Protein AF-A0A4Q4D100-F1 (afdb_monomer)

Mean predicted aligned error: 4.35 Å

pLDDT: mean 90.28, std 7.25, range [58.44, 96.94]

Sequence (55 aa):
DDAVLLGRPYVYGLALDGEDGVHDVVSNVLAELDLTMALTGVGSLDSITPEHVRG

Secondary structure (DSSP, 8-state):
-------HHHHHHHHHHHHHHHHHHHHHHHHHHHHHHHHTT--SGGG--GGGG--

Foldseek 3Di:
DDDDDDDVCQVVLCVPPRPVRNVVSVVVVVVVVVVVCVVLVHPDPVPDDPVSVPD

Solvent-accessible surface area (backbone atoms only — not comparable to full-atom values): 3446 Å² total; per-residue (Å²): 140,89,85,84,87,80,62,70,65,45,58,50,16,39,73,72,49,37,70,61,25,28,52,51,49,53,51,50,54,52,51,52,50,52,53,51,29,58,77,70,72,40,92,47,78,90,68,68,54,79,73,82,75,67,122

Nearest PDB structures (foldseek):
  5nmi-assembly1_S  TM=6.150E-01  e=4.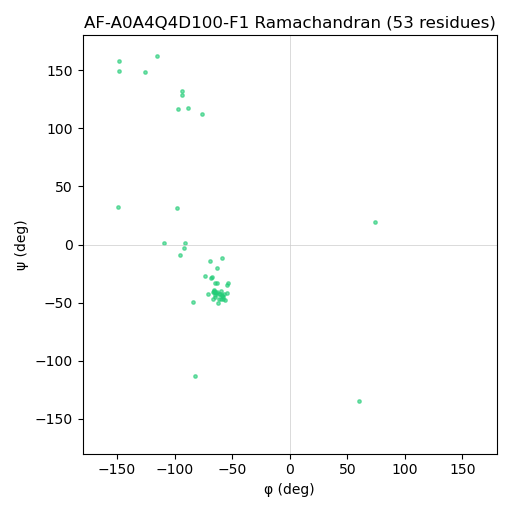003E+00  Bos taurus

Radius of gyration: 13.81 Å; Cα contacts (8 Å, |Δi|>4): 29; chains: 1; bounding box: 28×23×32 Å

Structure (mmCIF, N/CA/C/O backbone):
data_AF-A0A4Q4D100-F1
#
_entry.id   AF-A0A4Q4D100-F1
#
loop_
_atom_site.group_PDB
_atom_site.id
_atom_site.type_symbol
_atom_site.label_atom_id
_atom_site.label_alt_id
_atom_site.label_comp_id
_atom_site.label_asym_id
_atom_site.label_entity_id
_atom_site.label_seq_id
_atom_site.pdbx_PDB_ins_code
_atom_site.Cartn_x
_atom_site.Cartn_y
_atom_site.Cartn_z
_atom_site.occupancy
_atom_site.B_iso_or_equiv
_atom_site.auth_seq_id
_atom_site.auth_comp_id
_atom_site.auth_asym_id
_atom_site.auth_atom_id
_atom_site.pdbx_PDB_model_num
ATOM 1 N N . ASP A 1 1 ? -3.910 -5.050 -17.474 1.00 61.12 1 ASP A N 1
ATOM 2 C CA . ASP A 1 1 ? -3.983 -4.443 -16.133 1.00 61.12 1 ASP A CA 1
ATOM 3 C C . ASP A 1 1 ? -3.523 -5.462 -15.105 1.00 61.12 1 ASP A C 1
ATOM 5 O O . ASP A 1 1 ? -4.310 -6.311 -14.701 1.00 61.12 1 ASP A O 1
ATOM 9 N N . ASP A 1 2 ? -2.237 -5.427 -14.752 1.00 82.25 2 ASP A N 1
ATOM 10 C CA . ASP A 1 2 ? -1.665 -6.271 -13.698 1.00 82.25 2 ASP A CA 1
ATOM 11 C C . ASP A 1 2 ? -1.682 -5.502 -12.373 1.00 82.25 2 ASP A C 1
ATOM 13 O O . ASP A 1 2 ? -1.236 -4.358 -12.300 1.00 82.25 2 ASP A O 1
ATOM 17 N N . ALA A 1 3 ? -2.227 -6.115 -11.323 1.00 86.94 3 ALA A N 1
ATOM 18 C CA . ALA A 1 3 ? -2.339 -5.514 -9.997 1.00 86.94 3 ALA A CA 1
ATOM 19 C C . ALA A 1 3 ? -2.244 -6.583 -8.902 1.00 86.94 3 ALA A C 1
ATOM 21 O O . ALA A 1 3 ? -2.531 -7.759 -9.132 1.00 86.94 3 ALA A O 1
ATOM 22 N N . VAL A 1 4 ? -1.878 -6.161 -7.690 1.00 90.19 4 VAL A N 1
ATOM 23 C CA . VAL A 1 4 ? -1.784 -7.028 -6.507 1.00 90.19 4 VAL A CA 1
ATOM 24 C C . VAL A 1 4 ? -2.613 -6.473 -5.352 1.00 90.19 4 VAL A C 1
ATOM 26 O O . VAL A 1 4 ? -2.775 -5.263 -5.208 1.00 90.19 4 VAL A O 1
ATOM 29 N N . LEU A 1 5 ? -3.146 -7.368 -4.517 1.00 90.19 5 LEU A N 1
ATOM 30 C CA . LEU A 1 5 ? -3.943 -7.000 -3.347 1.00 90.19 5 LEU A CA 1
ATOM 31 C C . LEU A 1 5 ? -3.060 -6.907 -2.099 1.00 90.19 5 LEU A C 1
ATOM 33 O O . LEU A 1 5 ? -2.315 -7.836 -1.783 1.00 90.19 5 LEU A O 1
ATOM 37 N N . LEU A 1 6 ? -3.202 -5.815 -1.348 1.00 89.62 6 LEU A N 1
ATOM 38 C CA . LEU A 1 6 ? -2.584 -5.656 -0.034 1.00 89.62 6 LEU A CA 1
ATOM 39 C C . LEU A 1 6 ? -3.521 -6.211 1.044 1.00 89.62 6 LEU A C 1
ATOM 41 O O . LEU A 1 6 ? -4.636 -5.732 1.220 1.00 89.62 6 LEU A O 1
ATOM 45 N N . GLY A 1 7 ? -3.070 -7.246 1.756 1.00 88.50 7 GLY A N 1
ATOM 46 C CA . GLY A 1 7 ? -3.847 -7.898 2.812 1.00 88.50 7 GLY A CA 1
ATOM 47 C C . GLY A 1 7 ? -3.762 -7.169 4.157 1.00 88.50 7 GLY A C 1
ATOM 48 O O . GLY A 1 7 ? -4.235 -6.051 4.335 1.00 88.50 7 GLY A O 1
ATOM 49 N N . ARG A 1 8 ? -3.128 -7.818 5.139 1.00 89.19 8 ARG A N 1
ATOM 50 C CA . ARG A 1 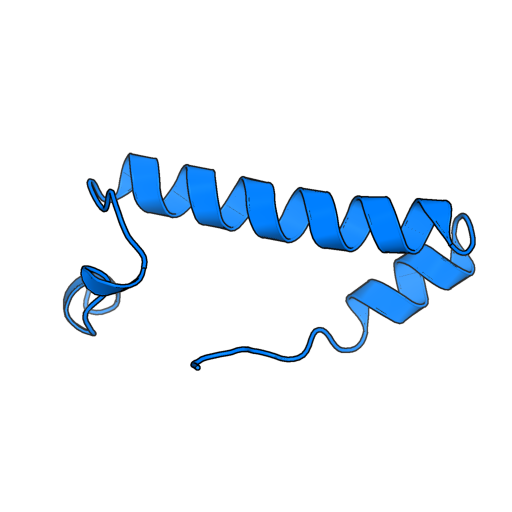8 ? -3.019 -7.323 6.525 1.00 89.19 8 ARG A CA 1
ATOM 51 C C . ARG A 1 8 ? -2.450 -5.900 6.691 1.00 89.19 8 ARG A C 1
ATOM 53 O O . ARG A 1 8 ? -2.914 -5.240 7.617 1.00 89.19 8 ARG A O 1
ATOM 60 N N . PRO A 1 9 ? -1.515 -5.406 5.852 1.00 86.88 9 PRO A N 1
ATOM 61 C CA . PRO A 1 9 ? -0.992 -4.047 6.000 1.00 86.88 9 PRO A CA 1
ATOM 62 C C . PRO A 1 9 ? -2.076 -2.959 6.021 1.00 86.88 9 PRO A C 1
ATOM 64 O O . PRO A 1 9 ? -2.028 -2.089 6.883 1.00 86.88 9 PRO A O 1
ATOM 67 N N . TYR A 1 10 ? -3.102 -3.057 5.166 1.00 86.75 10 TYR A N 1
ATOM 68 C CA . TYR A 1 10 ? -4.238 -2.122 5.155 1.00 86.75 10 TYR A CA 1
ATOM 69 C C . TYR A 1 10 ? -4.960 -2.077 6.510 1.00 86.75 10 TYR A C 1
ATOM 71 O O . TYR A 1 10 ? -5.242 -1.010 7.042 1.00 86.75 10 TYR A O 1
ATOM 79 N N . VAL A 1 11 ? -5.222 -3.247 7.104 1.00 88.38 11 VAL A N 1
ATOM 80 C CA . VAL A 1 11 ? -5.934 -3.359 8.389 1.00 88.38 11 VAL A CA 1
ATOM 81 C C . VAL A 1 11 ? -5.129 -2.731 9.525 1.00 88.38 11 VAL A C 1
ATOM 83 O O . VAL A 1 11 ? -5.709 -2.171 10.450 1.00 88.38 11 VAL A O 1
ATOM 86 N N . TYR A 1 12 ? -3.800 -2.808 9.465 1.00 90.25 12 TYR A N 1
ATOM 87 C CA . TYR A 1 12 ? -2.942 -2.169 10.457 1.00 90.25 12 TYR A CA 1
ATOM 88 C C . TYR A 1 12 ? -2.940 -0.651 10.315 1.00 90.25 12 TYR A C 1
ATOM 90 O O . TYR A 1 12 ? -3.076 0.025 11.327 1.00 90.25 12 TYR A O 1
ATOM 98 N N . GLY A 1 13 ? -2.867 -0.128 9.087 1.00 91.00 13 GLY A N 1
ATOM 99 C CA . GLY A 1 13 ? -3.035 1.305 8.831 1.00 91.00 13 GLY A CA 1
ATOM 100 C C . GLY A 1 13 ? -4.373 1.812 9.367 1.00 91.00 13 GLY A C 1
ATOM 101 O O . GLY A 1 13 ? -4.411 2.752 10.156 1.00 91.00 13 GLY A O 1
ATOM 102 N N . LEU A 1 14 ? -5.450 1.081 9.063 1.00 92.38 14 LEU A N 1
ATOM 103 C CA . LEU A 1 14 ? -6.796 1.392 9.540 1.00 92.38 14 LEU A CA 1
ATOM 104 C C . LEU A 1 14 ? -6.900 1.392 11.071 1.00 92.38 14 LEU A C 1
ATOM 106 O O . LEU A 1 14 ? -7.578 2.237 11.649 1.00 92.38 14 LEU A O 1
ATOM 110 N N . ALA A 1 15 ? -6.241 0.442 11.736 1.00 94.19 15 ALA A N 1
ATOM 111 C CA . ALA A 1 15 ? -6.243 0.345 13.192 1.00 94.19 15 ALA A CA 1
ATOM 112 C C . ALA A 1 15 ? -5.376 1.416 13.877 1.00 94.19 15 ALA A C 1
ATOM 114 O O . ALA A 1 15 ? -5.642 1.743 15.032 1.00 94.19 15 ALA A O 1
ATOM 115 N N . LEU A 1 16 ? -4.338 1.916 13.202 1.00 94.75 16 LEU A N 1
ATOM 116 C CA . LEU A 1 16 ? -3.413 2.913 13.740 1.00 94.75 16 LEU A CA 1
ATOM 117 C C . LEU A 1 16 ? -3.949 4.338 13.589 1.00 94.75 16 LEU A C 1
ATOM 119 O O . LEU A 1 16 ? -3.947 5.069 14.574 1.00 94.75 16 LEU A O 1
ATOM 123 N N . ASP A 1 17 ? -4.399 4.712 12.387 1.00 95.94 17 ASP A N 1
ATOM 124 C CA . ASP A 1 17 ? -4.817 6.089 12.079 1.00 95.94 17 ASP A CA 1
ATOM 125 C C . ASP A 1 17 ? -5.935 6.162 11.022 1.00 95.94 17 ASP A C 1
ATOM 127 O O . ASP A 1 17 ? -6.006 7.070 10.199 1.00 95.94 17 ASP A O 1
ATOM 131 N N . GLY A 1 18 ? -6.821 5.162 10.996 1.00 94.31 18 GLY A N 1
ATOM 132 C CA . GLY A 1 18 ? -7.987 5.175 10.114 1.00 94.31 18 GLY A CA 1
ATOM 133 C C . GLY A 1 18 ? -7.629 5.250 8.625 1.00 94.31 18 GLY A C 1
ATOM 134 O O . GLY A 1 18 ? -6.788 4.499 8.131 1.00 94.31 18 GLY A O 1
ATOM 135 N N . GLU A 1 19 ? -8.326 6.115 7.887 1.00 96.19 19 GLU A N 1
ATOM 136 C CA . GLU A 1 19 ? -8.108 6.305 6.447 1.00 96.19 19 GLU A CA 1
ATOM 137 C C . GLU A 1 19 ? -6.706 6.845 6.137 1.00 96.19 19 GLU A C 1
ATOM 139 O O . GLU A 1 19 ? -6.057 6.34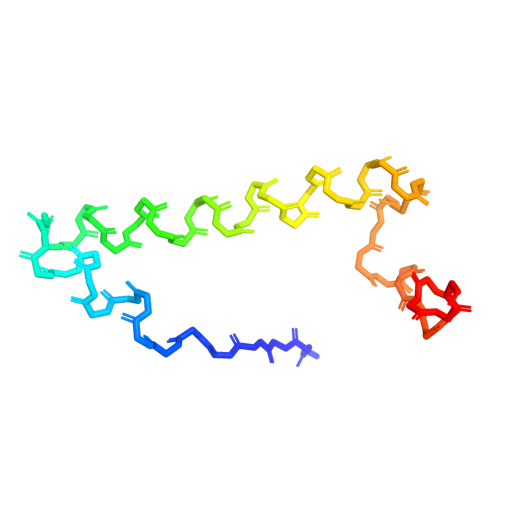6 5.217 1.00 96.19 19 GLU A O 1
ATOM 144 N N . ASP A 1 20 ? -6.212 7.786 6.941 1.00 96.94 20 ASP A N 1
ATOM 145 C CA . ASP A 1 20 ? -4.879 8.367 6.765 1.00 96.94 20 ASP A CA 1
ATOM 146 C C . ASP A 1 20 ? -3.798 7.293 6.967 1.00 96.94 20 ASP A C 1
ATOM 148 O O . ASP A 1 20 ? -2.902 7.129 6.139 1.00 96.94 20 ASP A O 1
ATOM 152 N N . GLY A 1 21 ? -3.962 6.430 7.974 1.00 96.19 21 GLY A N 1
ATOM 153 C CA . GLY A 1 21 ? -3.064 5.292 8.185 1.00 96.19 21 GLY A CA 1
ATOM 154 C C . GLY A 1 21 ? -3.081 4.274 7.037 1.00 96.19 21 GLY A C 1
ATOM 155 O O . GLY A 1 21 ? -2.057 3.667 6.719 1.00 96.19 21 GLY A O 1
ATOM 156 N N . VAL A 1 22 ? -4.224 4.076 6.376 1.00 96.06 22 VAL A N 1
ATOM 157 C CA . VAL A 1 22 ? -4.308 3.270 5.146 1.00 96.06 22 VAL A CA 1
ATOM 158 C C . VAL A 1 22 ? -3.562 3.942 3.996 1.00 96.06 22 VAL A C 1
ATO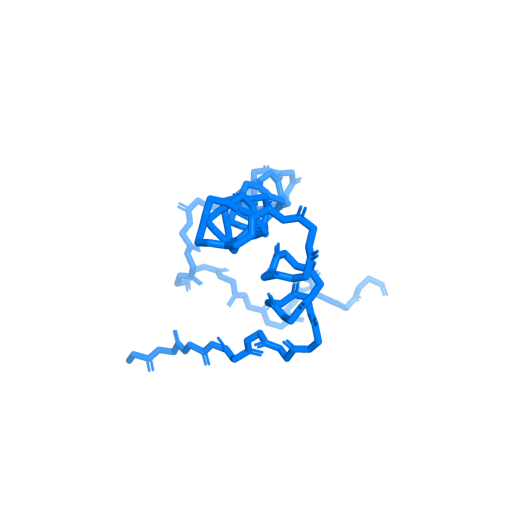M 160 O O . VAL A 1 22 ? -2.812 3.271 3.281 1.00 96.06 22 VAL A O 1
ATOM 163 N N . HIS A 1 23 ? -3.787 5.241 3.796 1.00 96.44 23 HIS A N 1
ATOM 164 C CA . HIS A 1 23 ? -3.141 6.021 2.746 1.00 96.44 23 HIS A CA 1
ATOM 165 C C . HIS A 1 23 ? -1.615 5.961 2.879 1.00 96.44 23 HIS A C 1
ATOM 167 O O . HIS A 1 23 ? -0.912 5.731 1.890 1.00 96.44 23 HIS A O 1
ATOM 173 N N . ASP A 1 24 ? -1.107 6.075 4.102 1.00 96.50 24 ASP A N 1
ATOM 174 C CA . ASP A 1 24 ? 0.321 6.000 4.394 1.00 96.50 24 ASP A CA 1
ATOM 175 C C . ASP A 1 24 ? 0.899 4.616 4.090 1.00 96.50 24 ASP A C 1
ATOM 177 O O . ASP A 1 24 ? 1.968 4.506 3.487 1.00 96.50 24 ASP A O 1
ATOM 181 N N . VAL A 1 25 ? 0.174 3.540 4.422 1.00 96.38 25 VAL A N 1
ATOM 182 C CA . VAL A 1 25 ? 0.581 2.171 4.065 1.00 96.38 25 VAL A CA 1
ATOM 183 C C . VAL A 1 25 ? 0.701 2.011 2.550 1.00 96.38 25 VAL A C 1
ATOM 185 O O . VAL A 1 25 ? 1.694 1.464 2.072 1.00 96.38 25 VAL A O 1
ATOM 188 N N . VAL A 1 26 ? -0.287 2.483 1.786 1.00 95.62 26 VAL A N 1
ATOM 189 C CA . VAL A 1 26 ? -0.263 2.383 0.317 1.00 95.62 26 VAL A CA 1
ATOM 190 C C . VAL A 1 26 ? 0.880 3.216 -0.263 1.00 95.62 26 VAL A C 1
ATOM 192 O O . VAL A 1 26 ? 1.631 2.720 -1.102 1.00 95.62 26 VAL A O 1
ATOM 195 N N . SER A 1 27 ? 1.049 4.449 0.213 1.00 96.38 27 SER A N 1
ATOM 196 C CA . SER A 1 27 ? 2.098 5.362 -0.250 1.00 96.38 27 SER A CA 1
ATOM 197 C C . SER A 1 27 ? 3.496 4.802 0.002 1.00 96.38 27 SER A C 1
ATOM 199 O O . SER A 1 27 ? 4.338 4.837 -0.893 1.00 96.38 27 SER A O 1
ATOM 201 N N . ASN A 1 28 ? 3.729 4.211 1.176 1.00 96.06 28 ASN A N 1
ATOM 202 C CA . ASN A 1 28 ? 5.009 3.586 1.499 1.00 96.06 28 ASN A CA 1
ATOM 203 C C . ASN A 1 28 ? 5.305 2.380 0.606 1.00 96.06 28 ASN A C 1
ATOM 205 O O . ASN A 1 28 ? 6.412 2.269 0.091 1.00 96.06 28 ASN A O 1
ATOM 209 N N . VAL A 1 29 ? 4.320 1.509 0.363 1.00 95.69 29 VAL A N 1
ATOM 210 C CA . VAL A 1 29 ? 4.500 0.359 -0.541 1.00 95.69 29 VAL A CA 1
ATOM 211 C C . VAL A 1 29 ? 4.862 0.820 -1.955 1.00 95.69 29 VAL A C 1
ATOM 213 O O . VAL A 1 29 ? 5.752 0.247 -2.582 1.00 95.69 29 VAL A O 1
ATOM 216 N N . LEU A 1 30 ? 4.197 1.862 -2.461 1.00 94.75 30 LEU A N 1
ATOM 217 C CA . LEU A 1 30 ? 4.502 2.419 -3.780 1.00 94.75 30 LEU A CA 1
ATOM 218 C C . LEU A 1 30 ? 5.903 3.042 -3.827 1.00 94.75 30 LEU A C 1
ATOM 220 O O . LEU A 1 30 ? 6.625 2.835 -4.800 1.00 94.75 30 LEU A O 1
ATOM 224 N N . ALA A 1 31 ? 6.305 3.755 -2.775 1.00 96.06 31 ALA A N 1
ATOM 225 C CA . ALA A 1 31 ? 7.636 4.347 -2.678 1.00 96.06 31 ALA A CA 1
ATOM 226 C C . ALA A 1 31 ? 8.748 3.286 -2.606 1.0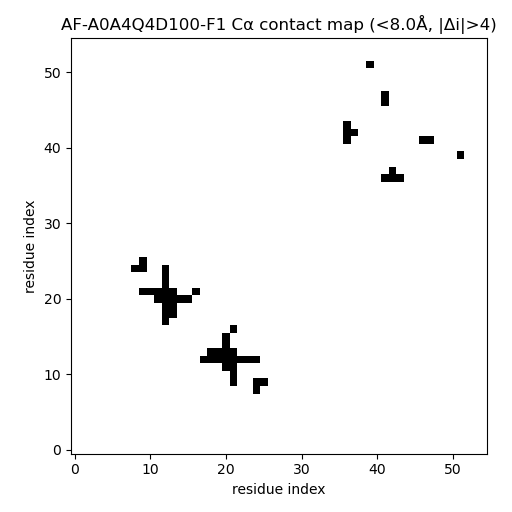0 96.06 31 ALA A C 1
ATOM 228 O O . ALA A 1 31 ? 9.787 3.437 -3.245 1.00 96.06 31 ALA A O 1
ATOM 229 N N . GLU A 1 32 ? 8.540 2.194 -1.867 1.00 95.25 32 GLU A N 1
ATOM 230 C CA . GLU A 1 32 ? 9.494 1.078 -1.806 1.00 95.25 32 GLU A CA 1
ATOM 231 C C . GLU A 1 32 ? 9.630 0.359 -3.153 1.00 95.25 32 GLU A C 1
ATOM 233 O O . GLU A 1 32 ? 10.741 -0.013 -3.551 1.00 95.25 32 GLU A O 1
ATOM 238 N N . LEU A 1 33 ? 8.518 0.189 -3.875 1.00 93.75 33 LEU A N 1
ATOM 239 C CA . LEU A 1 33 ? 8.524 -0.367 -5.226 1.00 93.75 33 LEU A CA 1
ATOM 240 C C . LEU A 1 33 ? 9.329 0.521 -6.183 1.00 93.75 33 LEU A C 1
ATOM 242 O O . LEU A 1 33 ? 10.230 0.016 -6.851 1.00 93.75 33 LEU A O 1
ATOM 246 N N . ASP A 1 34 ? 9.050 1.826 -6.207 1.00 94.00 34 ASP A N 1
ATOM 247 C CA . ASP A 1 34 ? 9.768 2.802 -7.038 1.00 94.00 34 ASP A CA 1
ATOM 248 C C . ASP A 1 34 ? 11.274 2.811 -6.735 1.00 94.00 34 ASP A C 1
ATOM 250 O O . ASP A 1 34 ? 12.102 2.675 -7.638 1.00 94.00 34 ASP A O 1
ATOM 254 N N . LEU A 1 35 ? 11.643 2.845 -5.451 1.00 94.69 35 LEU A N 1
ATOM 255 C CA . LEU A 1 35 ? 13.040 2.786 -5.023 1.00 94.69 35 LEU A CA 1
ATOM 256 C C . LEU A 1 35 ? 13.734 1.502 -5.500 1.00 94.69 35 LEU A C 1
ATOM 258 O O . LEU A 1 35 ? 14.867 1.542 -5.983 1.00 94.69 35 LEU A O 1
ATOM 262 N N . THR A 1 36 ? 13.066 0.356 -5.380 1.00 93.81 36 THR A N 1
ATOM 263 C CA . THR A 1 36 ? 13.616 -0.935 -5.817 1.00 93.81 36 THR A CA 1
ATOM 264 C C . THR A 1 36 ? 13.782 -0.981 -7.336 1.00 93.81 36 THR A C 1
ATOM 266 O O . THR A 1 36 ? 14.804 -1.457 -7.837 1.00 93.81 36 THR A O 1
ATOM 269 N N . MET A 1 37 ? 12.818 -0.444 -8.085 1.00 93.62 37 MET A N 1
ATOM 270 C CA . MET A 1 37 ? 12.903 -0.318 -9.541 1.00 93.62 37 MET A CA 1
ATOM 271 C C . MET A 1 37 ? 14.087 0.567 -9.950 1.00 93.62 37 MET A C 1
ATOM 273 O O . MET A 1 37 ? 14.914 0.152 -10.762 1.00 93.62 37 MET A O 1
ATOM 277 N N . ALA A 1 38 ? 14.256 1.724 -9.307 1.00 92.69 38 ALA A N 1
ATOM 278 C CA . ALA A 1 38 ? 15.399 2.604 -9.538 1.00 92.69 38 ALA A CA 1
ATOM 279 C C . ALA A 1 38 ? 16.744 1.906 -9.262 1.00 92.69 38 ALA A C 1
ATOM 281 O O . ALA A 1 38 ? 17.668 2.002 -10.072 1.00 92.69 38 ALA A O 1
ATOM 282 N N . LEU A 1 39 ? 16.855 1.158 -8.158 1.00 92.81 39 LEU A N 1
ATOM 283 C CA . LEU A 1 39 ? 18.074 0.420 -7.797 1.00 92.81 39 LEU A CA 1
ATOM 284 C C . LEU A 1 39 ? 18.387 -0.742 -8.749 1.00 92.81 39 LEU A C 1
ATOM 286 O O . LEU A 1 39 ? 19.553 -1.095 -8.920 1.00 92.81 39 LEU A O 1
ATOM 290 N N . THR A 1 40 ? 17.367 -1.323 -9.375 1.00 91.19 40 THR A N 1
ATOM 291 C CA . THR A 1 40 ? 17.515 -2.407 -10.359 1.00 91.19 40 THR A CA 1
A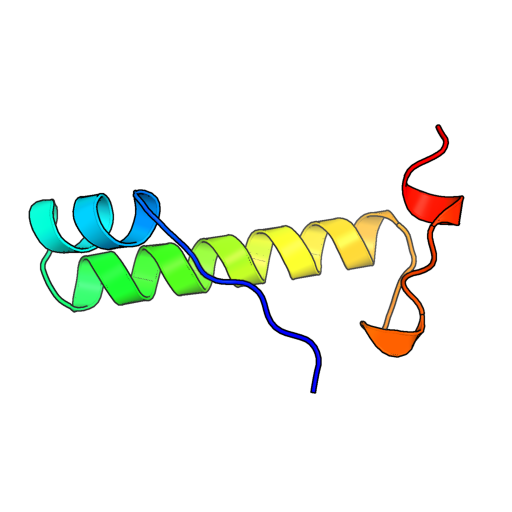TOM 292 C C . THR A 1 40 ? 17.643 -1.899 -11.798 1.00 91.19 40 THR A C 1
ATOM 294 O O . THR A 1 40 ? 17.800 -2.702 -12.715 1.00 91.19 40 THR A O 1
ATOM 297 N N . GLY A 1 41 ? 17.645 -0.576 -12.011 1.00 90.81 41 GLY A N 1
ATOM 298 C CA . GLY A 1 41 ? 17.770 0.039 -13.336 1.00 90.81 41 GLY A CA 1
ATOM 299 C C . GLY A 1 41 ? 16.506 -0.071 -14.194 1.00 90.81 41 GLY A C 1
ATOM 300 O O . GLY A 1 41 ? 16.573 0.071 -15.414 1.00 90.81 41 GLY A O 1
ATOM 301 N N . VAL A 1 42 ? 15.359 -0.324 -13.567 1.00 91.81 42 VAL A N 1
ATOM 302 C CA . VAL A 1 42 ? 14.061 -0.520 -14.214 1.00 91.81 42 VAL A CA 1
ATOM 303 C C . VAL A 1 42 ? 13.281 0.794 -14.173 1.00 91.81 42 VAL A C 1
ATOM 305 O O . VAL A 1 42 ? 12.926 1.283 -13.107 1.00 91.81 42 VAL A O 1
ATOM 308 N N . GLY A 1 43 ? 12.992 1.373 -15.341 1.00 88.75 43 GLY A N 1
ATOM 309 C CA . GLY A 1 43 ? 12.270 2.652 -15.452 1.00 88.75 43 GLY A CA 1
ATOM 310 C C . GLY A 1 43 ? 10.756 2.534 -15.667 1.00 88.75 43 GLY A C 1
ATOM 311 O O . GLY A 1 43 ? 10.062 3.545 -15.642 1.00 88.75 43 GLY A O 1
ATOM 312 N N . SER A 1 44 ? 10.240 1.328 -15.921 1.00 89.19 44 SER A N 1
ATOM 313 C CA . SER A 1 44 ? 8.803 1.065 -16.086 1.00 89.19 44 SER A CA 1
ATOM 314 C C . SER A 1 44 ? 8.440 -0.333 -15.592 1.00 89.19 44 SER A C 1
ATOM 316 O O . SER A 1 44 ? 9.236 -1.266 -15.727 1.00 89.19 44 SER A O 1
ATOM 318 N N . LEU A 1 45 ? 7.212 -0.502 -15.097 1.00 88.12 45 LEU A N 1
ATOM 319 C CA . LEU A 1 45 ? 6.652 -1.812 -14.756 1.00 88.12 45 LEU A CA 1
ATOM 320 C C . LEU A 1 45 ? 6.724 -2.791 -15.938 1.00 88.12 45 LEU A C 1
ATOM 322 O O . LEU A 1 45 ? 7.032 -3.960 -15.732 1.00 88.12 45 LEU A O 1
ATOM 326 N N . ASP A 1 46 ? 6.558 -2.308 -17.175 1.00 88.75 46 ASP A N 1
ATOM 327 C CA . ASP A 1 46 ? 6.631 -3.136 -18.393 1.00 88.75 46 ASP A CA 1
ATOM 328 C C . ASP A 1 46 ? 8.015 -3.765 -18.621 1.00 88.75 46 ASP A C 1
ATOM 330 O O . ASP A 1 46 ? 8.154 -4.736 -19.363 1.00 88.75 46 ASP A O 1
ATOM 334 N N . SER A 1 47 ? 9.054 -3.196 -18.003 1.00 85.94 47 SER A N 1
ATOM 335 C CA . SER A 1 47 ? 10.425 -3.704 -18.085 1.00 85.94 47 SER A CA 1
ATOM 336 C C . SER A 1 47 ? 10.780 -4.693 -16.970 1.00 85.94 47 SER A C 1
ATOM 338 O O . SER A 1 47 ? 11.865 -5.272 -17.002 1.00 85.94 47 SER A O 1
ATOM 340 N N . ILE A 1 48 ? 9.873 -4.950 -16.019 1.00 88.50 48 ILE A N 1
ATOM 341 C CA . ILE A 1 48 ? 10.072 -5.965 -14.980 1.00 88.50 48 ILE A CA 1
ATOM 342 C C . ILE A 1 48 ? 9.855 -7.354 -15.582 1.00 88.50 48 ILE A C 1
ATOM 344 O O . ILE A 1 48 ? 8.747 -7.754 -15.929 1.00 88.50 48 ILE A O 1
ATOM 348 N N . THR A 1 49 ? 10.934 -8.126 -15.658 1.00 87.50 49 THR A N 1
ATOM 349 C CA . THR A 1 49 ? 10.926 -9.528 -16.103 1.00 87.50 49 THR A CA 1
ATOM 350 C C . THR A 1 49 ? 11.343 -10.481 -14.974 1.00 87.50 49 THR A C 1
ATOM 352 O O . THR A 1 49 ? 12.004 -10.053 -14.022 1.00 87.50 49 THR A O 1
ATOM 355 N N . PRO A 1 50 ? 11.057 -11.795 -15.078 1.00 88.50 50 PRO A N 1
ATOM 356 C CA . PRO A 1 50 ? 11.523 -12.793 -14.111 1.00 88.50 50 PRO A CA 1
ATOM 357 C C . PRO A 1 50 ? 13.049 -12.886 -13.940 1.00 88.50 50 PRO A C 1
ATOM 359 O O . PRO A 1 50 ? 13.511 -13.561 -13.025 1.00 88.50 50 PRO A O 1
ATOM 362 N N . GLU A 1 51 ? 13.848 -12.261 -14.806 1.00 87.69 51 GLU A N 1
ATOM 363 C CA . GLU A 1 51 ? 15.310 -12.238 -14.677 1.00 87.69 51 GLU A CA 1
ATOM 364 C C . GLU A 1 51 ? 15.765 -11.415 -13.463 1.00 87.69 51 GLU A C 1
ATOM 366 O O . GLU A 1 51 ? 16.755 -11.767 -12.828 1.00 87.69 51 GLU A O 1
ATOM 371 N N . HIS A 1 52 ? 14.985 -10.406 -13.059 1.00 84.25 52 HIS A N 1
ATOM 372 C CA . HIS A 1 52 ? 15.292 -9.539 -11.915 1.00 84.25 52 HIS A CA 1
ATOM 373 C C . HIS A 1 52 ? 15.193 -10.247 -10.552 1.00 84.25 52 HIS A C 1
ATOM 375 O O . HIS A 1 52 ?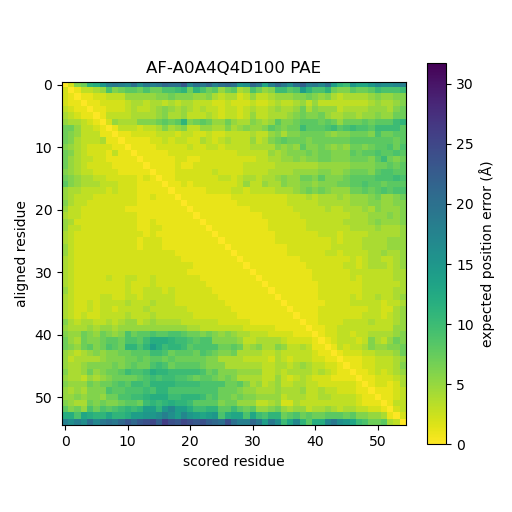 15.679 -9.723 -9.555 1.00 84.25 52 HIS A O 1
ATOM 381 N N . VAL A 1 53 ? 14.576 -11.435 -10.486 1.00 85.75 53 VAL A N 1
ATOM 382 C CA . VAL A 1 53 ? 14.378 -12.206 -9.239 1.00 85.75 53 VAL A CA 1
ATOM 383 C C . VAL A 1 53 ? 15.236 -13.475 -9.153 1.00 85.75 53 VAL A C 1
ATOM 385 O O . VAL A 1 53 ? 15.142 -14.207 -8.172 1.00 85.75 53 VAL A O 1
ATOM 388 N N . ARG A 1 54 ? 16.073 -13.761 -10.159 1.00 77.25 54 ARG A N 1
ATOM 389 C CA . ARG A 1 54 ? 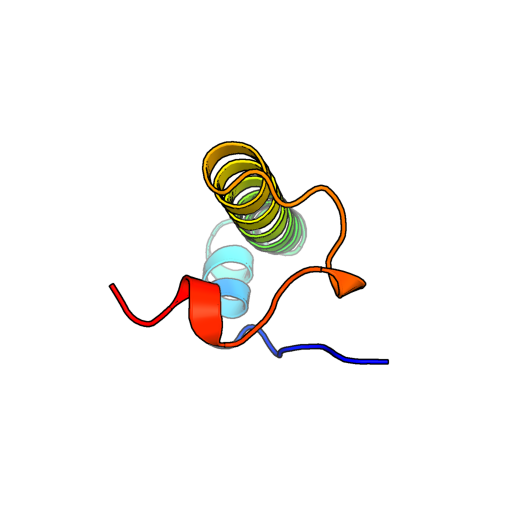16.896 -14.988 -10.250 1.00 77.25 54 A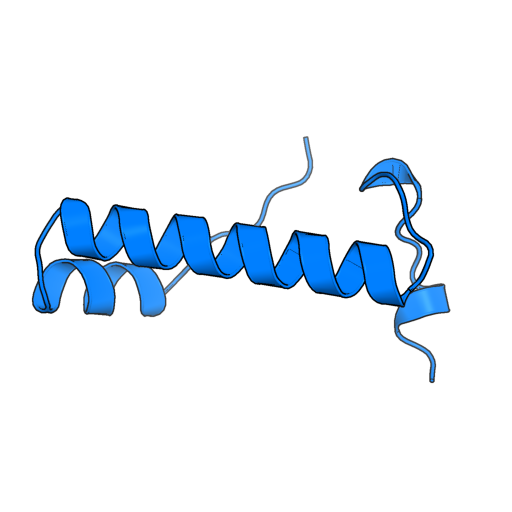RG A CA 1
ATOM 390 C C . ARG A 1 54 ? 18.348 -14.809 -9.776 1.00 77.25 54 ARG A C 1
ATOM 392 O O . ARG A 1 54 ? 19.235 -15.465 -10.317 1.00 77.25 54 ARG A O 1
ATOM 399 N N . GLY A 1 55 ? 18.576 -13.918 -8.809 1.00 58.44 55 GLY A N 1
ATOM 400 C CA . GLY A 1 55 ? 19.888 -13.733 -8.170 1.00 58.44 55 GLY A CA 1
ATOM 401 C C . GLY A 1 55 ? 20.458 -15.014 -7.570 1.00 58.44 55 GLY A C 1
ATOM 402 O O . GLY A 1 55 ? 19.659 -15.838 -7.068 1.00 58.44 55 GLY A O 1
#